Protein AF-A0A401QI55-F1 (afdb_monomer)

Organism: Scyliorhinus torazame (NCBI:txid75743)

Radius of gyration: 15.56 Å; Cα contacts (8 Å, |Δi|>4): 12; chains: 1; bounding box: 30×24×33 Å

Mean predicted aligned error: 4.83 Å

pLDDT: mean 91.51, std 3.54, range [75.81, 96.0]

Secondary structure (DSSP, 8-state):
-HHHHHHTS-B-TTS-BSS--------PPP-SS-------

Solvent-accessible surface area (backbone atoms only — not comparable to full-atom values): 3052 Å² total; per-residue (Å²): 109,71,66,58,54,63,68,71,46,62,52,48,102,79,73,44,54,77,59,88,86,73,84,89,77,88,84,87,81,86,73,94,66,90,77,91,77,84,96,124

InterPro domains:
  IPR029000 Cyclophilin-like domain superfamily [G3DSA:2.40.100.10] (1-40)
  IPR029000 Cyclophilin-like domain superfamily [SSF50891] (1-31)

Structure (mmCIF, N/CA/C/O backbone):
data_AF-A0A401QI55-F1
#
_entry.id   AF-A0A401QI55-F1
#
loop_
_atom_site.group_PDB
_atom_site.id
_atom_site.type_symbol
_atom_site.label_atom_id
_atom_site.label_alt_id
_atom_site.label_comp_id
_atom_site.label_asym_id
_atom_site.label_entity_id
_atom_site.label_seq_id
_atom_site.pdbx_PDB_ins_code
_atom_site.Cartn_x
_atom_site.Cartn_y
_atom_site.Cartn_z
_atom_site.occupancy
_atom_site.B_iso_or_equiv
_atom_site.auth_seq_id
_atom_site.auth_comp_id
_atom_site.auth_asym_id
_atom_site.auth_atom_id
_atom_site.pdbx_PDB_model_num
ATOM 1 N N . ASP A 1 1 ? 4.291 1.660 7.439 1.00 81.38 1 ASP A N 1
ATOM 2 C CA . ASP A 1 1 ? 5.257 0.714 6.831 1.00 81.38 1 ASP A CA 1
ATOM 3 C C . ASP A 1 1 ? 4.887 0.263 5.425 1.00 81.38 1 ASP A C 1
ATOM 5 O O . ASP A 1 1 ? 5.684 0.482 4.526 1.00 81.38 1 ASP A O 1
ATOM 9 N N . VAL A 1 2 ? 3.677 -0.251 5.179 1.00 88.69 2 VAL A N 1
ATOM 10 C CA . VAL A 1 2 ? 3.237 -0.635 3.815 1.00 88.69 2 VAL A CA 1
ATOM 11 C C . VAL A 1 2 ? 3.252 0.547 2.831 1.00 88.69 2 VAL A C 1
ATOM 13 O O . VAL A 1 2 ? 3.704 0.404 1.703 1.00 88.69 2 VAL A O 1
ATOM 16 N N . VAL A 1 3 ? 2.846 1.742 3.273 1.00 89.94 3 VAL A N 1
ATOM 17 C CA . VAL A 1 3 ? 2.890 2.962 2.441 1.00 89.94 3 VAL A CA 1
ATOM 18 C C . VAL A 1 3 ? 4.324 3.325 2.031 1.00 89.94 3 VAL A C 1
ATOM 20 O O . VAL A 1 3 ? 4.567 3.615 0.868 1.00 89.94 3 VAL A O 1
ATOM 23 N N . ARG A 1 4 ? 5.298 3.211 2.947 1.00 92.69 4 ARG A N 1
ATOM 24 C CA . ARG A 1 4 ? 6.722 3.468 2.652 1.00 92.69 4 ARG A CA 1
ATOM 25 C C . ARG A 1 4 ? 7.311 2.434 1.686 1.00 92.69 4 ARG A C 1
ATOM 27 O O . ARG A 1 4 ? 8.212 2.737 0.909 1.00 92.69 4 ARG A O 1
ATOM 34 N N . LEU A 1 5 ? 6.803 1.201 1.713 1.00 90.69 5 LEU A N 1
ATOM 35 C CA . LEU A 1 5 ? 7.194 0.162 0.759 1.00 90.69 5 LEU A CA 1
ATOM 36 C C . LEU A 1 5 ? 6.708 0.491 -0.660 1.00 90.69 5 LEU A C 1
ATOM 38 O O . LEU A 1 5 ? 7.441 0.282 -1.622 1.00 90.69 5 LEU A O 1
ATOM 42 N N . VAL A 1 6 ? 5.492 1.028 -0.786 1.00 91.12 6 VAL A N 1
ATOM 43 C CA . VAL A 1 6 ? 4.963 1.515 -2.069 1.00 91.12 6 VAL A CA 1
ATOM 44 C C . VAL A 1 6 ? 5.753 2.732 -2.556 1.00 91.12 6 VAL A C 1
ATOM 46 O O . VAL A 1 6 ? 6.129 2.788 -3.723 1.00 91.12 6 VAL A O 1
ATOM 49 N N . GLU A 1 7 ? 6.063 3.665 -1.658 1.00 89.81 7 GLU A N 1
ATOM 50 C CA . GLU A 1 7 ? 6.854 4.865 -1.954 1.00 89.81 7 GLU A CA 1
ATOM 51 C C . GLU A 1 7 ? 8.270 4.536 -2.452 1.00 89.81 7 GLU A C 1
ATOM 53 O O . GLU A 1 7 ? 8.740 5.109 -3.425 1.00 89.81 7 GLU A O 1
ATOM 58 N N . SER A 1 8 ? 8.937 3.565 -1.826 1.00 91.50 8 SER A N 1
ATOM 59 C CA . SER A 1 8 ? 10.282 3.110 -2.219 1.00 91.50 8 SER A CA 1
ATOM 60 C C . SER A 1 8 ? 10.295 2.160 -3.425 1.00 91.50 8 SER A C 1
ATOM 62 O O . SER A 1 8 ? 11.346 1.615 -3.781 1.00 91.50 8 SER A O 1
ATOM 64 N N . SER A 1 9 ? 9.144 1.937 -4.068 1.00 91.44 9 SER A N 1
ATOM 65 C CA . SER A 1 9 ? 9.077 1.132 -5.284 1.00 91.44 9 SER A CA 1
ATOM 66 C C . SER A 1 9 ? 9.820 1.820 -6.433 1.00 91.44 9 SER A C 1
ATOM 68 O O . SER A 1 9 ? 9.859 3.040 -6.551 1.00 91.44 9 SER A O 1
ATOM 70 N N . LYS A 1 10 ? 10.458 1.024 -7.298 1.00 92.56 10 LYS A N 1
ATOM 71 C CA . LYS A 1 10 ? 11.166 1.568 -8.462 1.00 92.56 10 LYS A CA 1
ATOM 72 C C . LYS A 1 10 ? 10.152 2.164 -9.438 1.00 92.56 10 LYS A C 1
ATOM 74 O 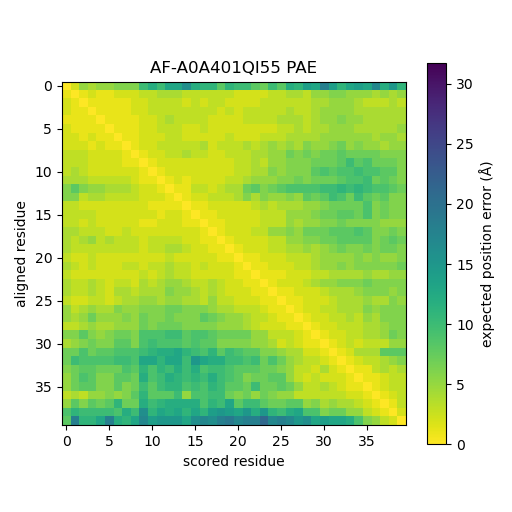O . LYS A 1 10 ? 9.275 1.430 -9.898 1.00 92.56 10 LYS A O 1
ATOM 79 N N . THR A 1 11 ? 10.314 3.435 -9.783 1.00 95.31 11 THR A N 1
ATOM 80 C CA . THR A 1 11 ? 9.475 4.175 -10.734 1.00 95.31 11 THR A CA 1
ATOM 81 C C . THR A 1 11 ? 10.223 4.492 -12.033 1.00 95.31 11 THR A C 1
ATOM 83 O O . THR A 1 11 ? 11.448 4.368 -12.111 1.00 95.31 11 THR A O 1
ATOM 86 N N . ASP A 1 12 ? 9.482 4.843 -13.085 1.00 90.00 12 ASP A N 1
ATOM 87 C CA . ASP A 1 12 ? 10.024 5.476 -14.289 1.00 90.00 12 ASP A CA 1
ATOM 88 C C . ASP A 1 12 ? 10.130 7.009 -14.121 1.00 90.00 12 ASP A C 1
ATOM 90 O O . ASP A 1 12 ? 9.740 7.570 -13.100 1.00 90.00 12 ASP A O 1
ATOM 94 N N . ASN A 1 13 ? 10.623 7.712 -15.147 1.00 92.75 13 ASN A N 1
ATOM 95 C CA . ASN A 1 13 ? 10.762 9.180 -15.146 1.00 92.75 13 ASN A CA 1
ATOM 96 C C . ASN A 1 13 ? 9.424 9.956 -15.086 1.00 92.75 13 ASN A C 1
ATOM 98 O O . ASN A 1 13 ? 9.433 11.181 -15.184 1.00 92.75 13 ASN A O 1
ATOM 102 N N . ARG A 1 14 ? 8.278 9.270 -15.011 1.00 94.12 14 ARG A N 1
ATOM 103 C CA . ARG A 1 14 ? 6.932 9.855 -14.885 1.00 94.12 14 ARG A CA 1
ATOM 104 C C . ARG A 1 14 ? 6.285 9.479 -13.550 1.00 94.12 14 ARG A C 1
ATOM 106 O O . ARG A 1 14 ? 5.061 9.505 -13.444 1.00 94.12 14 ARG A O 1
ATOM 113 N N . ASP A 1 15 ? 7.095 9.040 -12.588 1.00 91.50 15 ASP A N 1
ATOM 114 C CA . ASP A 1 15 ? 6.668 8.555 -11.275 1.00 91.50 15 ASP A CA 1
ATOM 115 C C . ASP A 1 15 ? 5.754 7.321 -11.335 1.00 91.50 15 ASP A C 1
ATOM 117 O O . ASP A 1 15 ? 5.093 6.974 -10.355 1.00 91.50 15 ASP A O 1
ATOM 121 N N . LYS A 1 16 ? 5.726 6.605 -12.470 1.00 90.50 16 LYS A N 1
ATOM 122 C CA . LYS A 1 16 ? 4.946 5.374 -12.596 1.00 90.50 16 LYS A CA 1
ATOM 123 C C . LYS A 1 16 ? 5.756 4.198 -12.046 1.00 90.50 16 LYS A C 1
ATOM 125 O O . LYS A 1 16 ? 6.843 3.937 -12.565 1.00 90.50 16 LYS A O 1
ATOM 130 N N . PRO A 1 17 ? 5.244 3.435 -11.063 1.00 93.88 17 PRO A N 1
ATOM 131 C CA . PRO A 1 17 ? 5.899 2.217 -10.599 1.00 93.88 17 PRO A CA 1
ATOM 132 C C . PRO A 1 17 ? 6.147 1.227 -11.745 1.00 93.88 17 PRO A C 1
ATOM 134 O O . PRO A 1 17 ? 5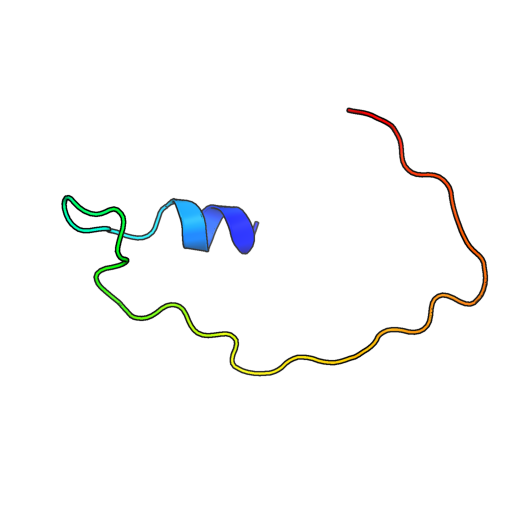.265 0.968 -12.563 1.00 93.88 17 PRO A O 1
ATOM 137 N N . LEU A 1 18 ? 7.352 0.653 -11.802 1.00 92.06 18 LEU A N 1
ATOM 138 C CA . LEU A 1 18 ? 7.731 -0.345 -12.813 1.00 92.06 18 LEU A CA 1
ATOM 139 C C . LEU A 1 18 ? 6.956 -1.658 -12.655 1.00 92.06 18 LEU A C 1
ATOM 141 O O . LEU A 1 18 ? 6.788 -2.406 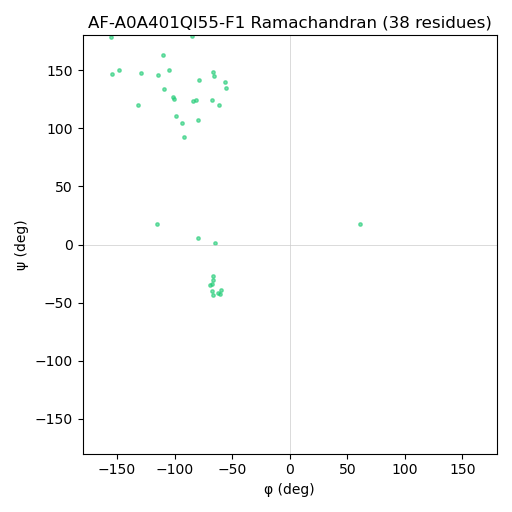-13.615 1.00 92.06 18 LEU A O 1
ATOM 145 N N . LYS A 1 19 ? 6.526 -1.953 -11.427 1.00 91.25 19 LYS A N 1
ATOM 146 C CA . LYS A 1 19 ? 5.576 -3.018 -11.117 1.00 91.25 19 LYS A CA 1
ATOM 147 C C . LYS A 1 19 ? 4.270 -2.366 -10.710 1.00 91.25 19 LYS A C 1
ATOM 149 O O . LYS A 1 19 ? 4.291 -1.463 -9.879 1.00 91.25 19 LYS A O 1
ATOM 154 N N . ASP A 1 20 ? 3.164 -2.860 -11.247 1.00 88.88 20 ASP A N 1
ATOM 155 C CA . ASP A 1 20 ? 1.850 -2.330 -10.911 1.00 88.88 20 ASP A CA 1
ATOM 156 C C . ASP A 1 20 ? 1.573 -2.512 -9.413 1.00 88.88 20 ASP A C 1
ATOM 158 O O . ASP A 1 20 ? 1.572 -3.625 -8.882 1.00 88.88 20 ASP A O 1
ATOM 162 N N . VAL A 1 21 ? 1.352 -1.393 -8.725 1.00 91.06 21 VAL A N 1
ATOM 163 C CA . VAL A 1 21 ? 0.909 -1.371 -7.332 1.00 91.06 21 VAL A CA 1
ATOM 164 C C . VAL A 1 21 ? -0.609 -1.271 -7.346 1.00 91.06 21 VAL A C 1
ATOM 166 O O . VAL A 1 21 ? -1.168 -0.217 -7.643 1.00 91.06 21 VAL A O 1
ATOM 169 N N . VAL A 1 22 ? -1.274 -2.386 -7.051 1.00 93.88 22 VAL A N 1
ATOM 170 C CA . VAL A 1 22 ? -2.737 -2.497 -7.057 1.00 93.88 22 VAL A CA 1
ATOM 171 C C . VAL A 1 22 ? -3.269 -2.749 -5.653 1.00 93.88 22 VAL A C 1
ATOM 173 O O . VAL A 1 22 ? -2.645 -3.438 -4.845 1.00 93.88 22 VAL A O 1
ATOM 176 N N . ILE A 1 23 ? -4.448 -2.203 -5.364 1.00 94.69 23 ILE A N 1
ATOM 177 C CA . ILE A 1 23 ? -5.191 -2.530 -4.148 1.00 94.69 23 ILE A CA 1
ATOM 178 C C . ILE A 1 23 ? -5.899 -3.859 -4.410 1.00 94.69 23 ILE A C 1
ATOM 180 O O . ILE A 1 23 ? -6.836 -3.910 -5.201 1.00 94.69 23 ILE A O 1
ATOM 184 N N . ALA A 1 24 ? -5.408 -4.934 -3.794 1.00 95.38 24 ALA A N 1
ATOM 185 C CA . ALA A 1 24 ? -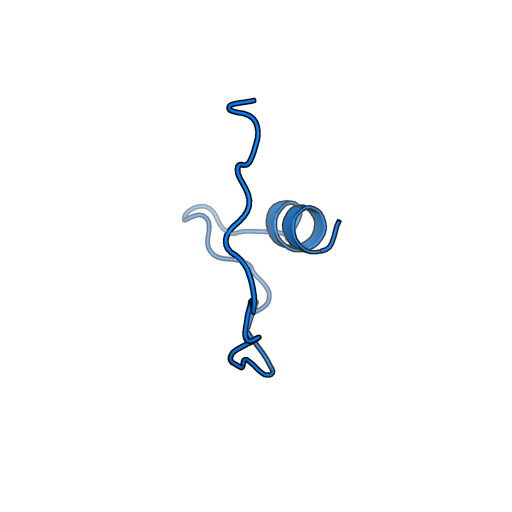5.934 -6.281 -4.020 1.00 95.38 24 ALA A CA 1
ATOM 186 C C . ALA A 1 24 ? -7.350 -6.474 -3.450 1.00 95.38 24 ALA A C 1
ATOM 188 O O . ALA A 1 24 ? -8.151 -7.193 -4.037 1.00 95.38 24 ALA A O 1
ATOM 189 N N . ASP A 1 25 ? -7.649 -5.830 -2.322 1.00 92.94 25 ASP A N 1
ATOM 190 C CA . ASP A 1 25 ? -8.956 -5.841 -1.667 1.00 92.94 25 ASP A CA 1
ATOM 191 C C . ASP A 1 25 ? -9.118 -4.559 -0.834 1.00 92.94 25 ASP A C 1
ATOM 193 O O . ASP A 1 25 ? -8.136 -4.025 -0.303 1.00 92.94 25 ASP A O 1
ATOM 197 N N . CYS A 1 26 ? -10.342 -4.043 -0.735 1.00 96.00 26 CYS A N 1
ATOM 198 C CA . CYS A 1 26 ? -10.666 -2.884 0.090 1.00 96.00 26 CYS A CA 1
ATOM 199 C C . CYS A 1 26 ? -12.091 -2.963 0.648 1.00 96.00 26 CYS A C 1
ATOM 201 O O . CYS A 1 26 ? -13.003 -3.519 0.043 1.00 96.00 26 CYS A O 1
ATOM 203 N N . GLY A 1 27 ? -12.294 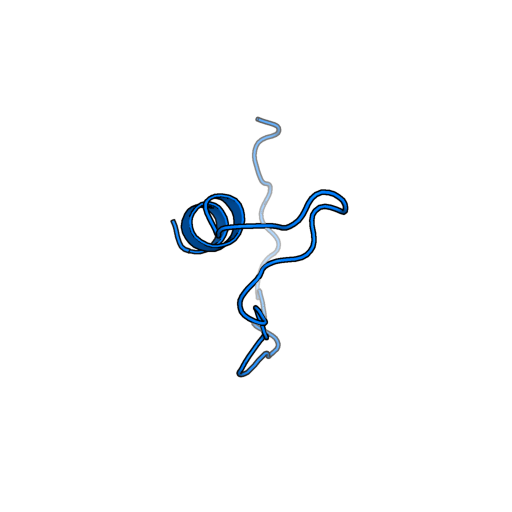-2.370 1.825 1.00 95.06 27 GLY A N 1
ATOM 204 C CA . GLY A 1 27 ? -13.570 -2.428 2.530 1.00 95.06 27 GLY A CA 1
ATOM 205 C C . GLY A 1 27 ? -13.782 -1.255 3.479 1.00 95.06 27 GLY A C 1
ATOM 206 O O . GLY A 1 27 ? -12.931 -0.375 3.624 1.00 95.06 27 GLY A O 1
ATOM 207 N N . LYS A 1 28 ? -14.945 -1.244 4.136 1.00 93.88 28 LYS A N 1
ATOM 208 C CA . LYS A 1 28 ? -15.322 -0.227 5.123 1.00 93.88 28 LYS A CA 1
ATOM 209 C C . LYS A 1 28 ? -15.137 -0.771 6.535 1.00 93.88 28 LYS A C 1
ATOM 211 O O . LYS A 1 28 ? -15.723 -1.791 6.883 1.00 93.88 28 LYS A O 1
ATOM 216 N N . ILE A 1 29 ? -14.404 -0.037 7.366 1.00 92.19 29 ILE A N 1
ATOM 217 C CA . ILE A 1 29 ? -14.329 -0.275 8.810 1.00 92.19 29 ILE A CA 1
ATOM 218 C C . ILE A 1 29 ? -15.257 0.733 9.492 1.00 92.19 29 ILE A C 1
ATOM 220 O O . ILE A 1 29 ? -15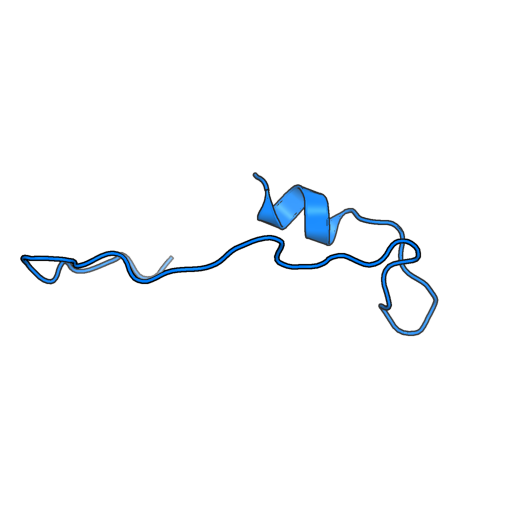.170 1.936 9.239 1.00 92.19 29 ILE A O 1
ATOM 224 N N . VAL A 1 30 ? -16.188 0.248 10.314 1.00 90.88 30 VAL A N 1
ATOM 225 C CA . VAL A 1 30 ? -17.105 1.110 11.067 1.00 90.88 30 VAL A CA 1
ATOM 226 C C . VAL A 1 30 ? -16.393 1.610 12.317 1.00 90.88 30 VAL A C 1
ATOM 228 O O . VAL A 1 30 ? -15.908 0.820 13.120 1.00 90.88 30 VAL A O 1
ATOM 231 N N . VAL A 1 31 ? -16.349 2.929 12.482 1.00 92.38 31 VAL A N 1
ATOM 232 C CA . VAL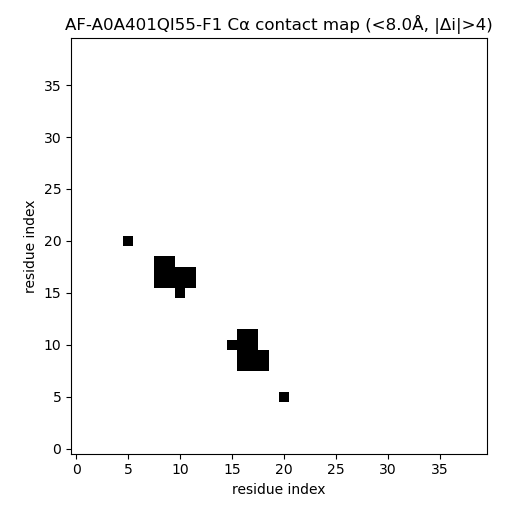 A 1 31 ? -15.875 3.575 13.706 1.00 92.38 31 VAL A CA 1
ATOM 233 C C . VAL A 1 31 ? -17.103 3.958 14.525 1.00 92.38 31 VAL A C 1
ATOM 235 O O . VAL A 1 31 ? -17.861 4.838 14.126 1.00 92.38 31 VAL A O 1
ATOM 238 N N . GLU A 1 32 ? -17.319 3.279 15.651 1.00 90.00 32 GLU A N 1
ATOM 239 C CA . GLU A 1 32 ? -18.511 3.476 16.493 1.00 90.00 32 GLU A CA 1
ATOM 240 C C . GLU A 1 32 ? -18.545 4.849 17.172 1.00 90.00 32 GLU A C 1
ATOM 242 O O . GLU A 1 32 ? -19.611 5.429 17.372 1.00 90.00 32 GLU A O 1
ATOM 247 N N . LYS A 1 33 ? -17.372 5.377 17.532 1.00 91.94 33 LYS A N 1
ATOM 248 C CA . LYS A 1 33 ? -17.224 6.682 18.177 1.00 91.94 33 LYS A CA 1
ATOM 249 C C . LYS A 1 33 ? -16.133 7.483 17.476 1.00 91.94 33 LYS A C 1
ATOM 251 O O . LYS A 1 33 ? -14.989 7.026 17.454 1.00 91.94 33 LYS A O 1
ATOM 256 N N . PRO A 1 34 ? -16.454 8.666 16.925 1.00 92.94 34 PRO A N 1
ATOM 257 C CA . PRO A 1 34 ? -15.448 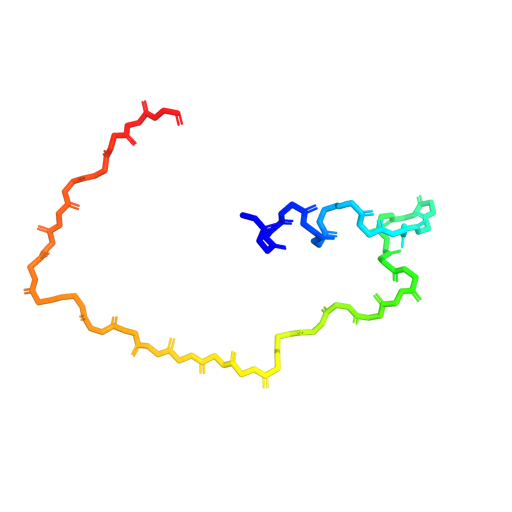9.556 16.367 1.00 92.94 34 PRO A CA 1
ATOM 258 C C . PRO A 1 34 ? -14.384 9.898 17.410 1.00 92.94 34 PRO A C 1
ATOM 260 O O . PRO A 1 34 ? -14.700 10.142 18.575 1.00 92.94 34 PRO A O 1
ATOM 263 N N . TYR A 1 35 ? -13.128 9.941 16.982 1.00 92.38 35 TYR A N 1
ATOM 264 C CA . TYR A 1 35 ? -12.001 10.343 17.813 1.00 92.38 35 TYR A CA 1
ATOM 265 C C . TYR A 1 35 ? -11.187 11.416 17.092 1.00 92.38 35 TYR A C 1
ATOM 267 O O . TYR A 1 35 ? -11.120 11.446 15.862 1.00 92.38 35 TYR A O 1
ATOM 275 N N . ALA A 1 36 ? -10.598 12.328 17.865 1.00 92.19 36 ALA A N 1
ATOM 276 C CA . ALA A 1 36 ? -9.713 13.349 17.327 1.00 92.19 36 ALA A CA 1
ATOM 277 C C . ALA A 1 36 ? -8.331 12.747 17.051 1.00 92.19 36 ALA A C 1
ATOM 279 O O . ALA A 1 36 ? -7.832 11.941 17.836 1.00 92.19 36 ALA A O 1
ATOM 280 N N . ILE A 1 37 ? -7.713 13.170 15.952 1.00 93.75 37 ILE A N 1
ATOM 281 C CA . ILE A 1 37 ? -6.306 12.899 15.658 1.00 93.75 37 ILE A CA 1
ATOM 282 C C . ILE A 1 37 ? -5.488 14.169 15.888 1.00 93.75 37 ILE A C 1
ATOM 284 O O . ILE A 1 37 ? -6.001 15.282 15.734 1.00 93.75 37 ILE A O 1
ATOM 288 N N . ALA A 1 38 ? -4.222 14.004 16.262 1.00 94.06 38 ALA A N 1
ATOM 289 C CA . ALA A 1 38 ? -3.289 15.115 16.337 1.00 94.06 38 ALA A CA 1
ATOM 290 C C . ALA A 1 38 ? -3.008 15.672 14.930 1.00 94.06 38 ALA A C 1
ATOM 292 O O . ALA A 1 38 ? -3.049 14.944 13.936 1.00 94.06 38 ALA A O 1
ATOM 293 N N . LYS A 1 39 ? -2.756 16.980 14.846 1.00 89.12 39 LYS A N 1
ATOM 294 C CA . LYS A 1 39 ? -2.224 17.616 13.637 1.00 89.12 39 LYS A CA 1
ATOM 295 C C . LYS A 1 39 ? -0.706 17.626 13.769 1.00 89.12 39 LYS A C 1
ATOM 297 O O . LYS A 1 39 ? -0.169 18.540 14.390 1.00 89.12 39 LYS A O 1
ATOM 302 N N . GLU A 1 40 ? -0.073 16.587 13.244 1.00 75.81 40 GLU A N 1
ATOM 303 C CA . GLU A 1 40 ? 1.384 16.408 13.189 1.00 75.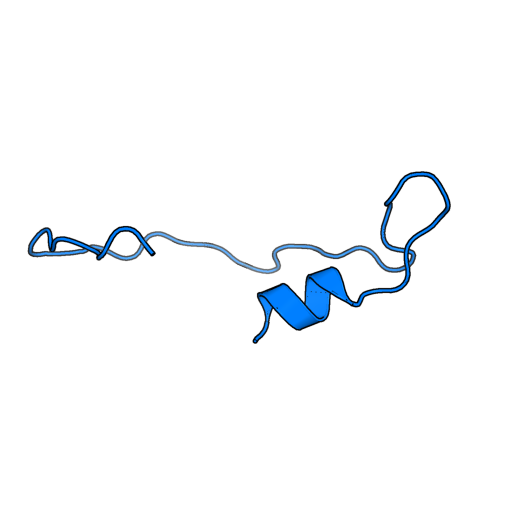81 40 GLU A CA 1
ATOM 304 C C . GLU A 1 40 ? 1.853 16.400 11.735 1.00 75.81 40 GLU A C 1
ATOM 306 O O . GLU A 1 40 ? 1.108 15.851 10.887 1.00 75.81 40 GLU A O 1
#

Sequence (40 aa):
DVVRLVESSKTDNRDKPLKDVVIADCGKIVVEKPYAIAKE

Foldseek 3Di:
DVVVVVVPADADPVRHHPDDDDDPDDDDDDDPDDDDDDPD